Protein AF-A0A543KCE5-F1 (afdb_monomer_lite)

Structure (mmCIF, N/CA/C/O backbone):
data_AF-A0A543KCE5-F1
#
_entry.id   AF-A0A543KCE5-F1
#
loop_
_atom_site.group_PDB
_atom_site.id
_atom_site.type_symbol
_atom_site.label_atom_id
_atom_site.label_alt_id
_atom_site.label_comp_id
_atom_site.label_asym_id
_atom_site.label_entity_id
_atom_site.label_seq_id
_atom_site.pdbx_PDB_ins_code
_atom_site.Cartn_x
_atom_site.Cartn_y
_atom_site.Cartn_z
_atom_site.occupancy
_atom_site.B_iso_or_equiv
_atom_site.auth_seq_id
_atom_site.auth_comp_id
_atom_site.auth_asym_id
_atom_site.auth_atom_id
_atom_site.pdbx_PDB_model_num
ATOM 1 N N . MET A 1 1 ? 20.181 -14.891 -15.793 1.00 48.50 1 MET A N 1
ATOM 2 C CA . MET A 1 1 ? 20.026 -14.851 -14.319 1.00 48.50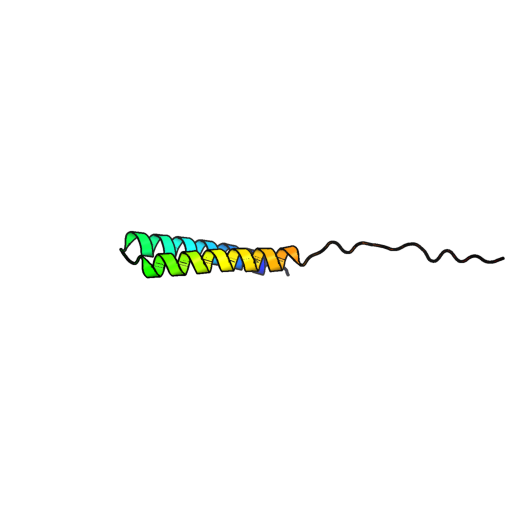 1 MET A CA 1
ATOM 3 C C . MET A 1 1 ? 19.167 -13.643 -13.900 1.00 48.50 1 MET A C 1
ATOM 5 O O . MET A 1 1 ? 19.569 -12.870 -13.047 1.00 48.50 1 MET A O 1
ATOM 9 N N . ILE A 1 2 ? 17.991 -13.457 -14.521 1.00 53.12 2 ILE A N 1
ATOM 10 C CA . ILE A 1 2 ? 17.095 -12.292 -14.304 1.00 53.12 2 ILE A CA 1
ATOM 11 C C . ILE A 1 2 ? 15.866 -12.678 -13.451 1.00 53.12 2 ILE A C 1
ATOM 13 O O . ILE A 1 2 ? 15.238 -11.835 -12.819 1.00 53.12 2 ILE A O 1
ATOM 17 N N . GLU A 1 3 ? 15.576 -13.976 -13.349 1.00 51.69 3 GLU A N 1
ATOM 18 C CA . GLU A 1 3 ? 14.358 -14.513 -12.732 1.00 51.69 3 GLU A CA 1
ATOM 19 C C . GLU A 1 3 ? 14.288 -14.330 -11.210 1.00 51.69 3 GLU A C 1
ATOM 21 O O . GLU A 1 3 ? 13.237 -13.971 -10.688 1.00 51.69 3 GLU A O 1
ATOM 26 N N . GLN A 1 4 ? 15.408 -14.477 -10.488 1.00 54.91 4 GLN A N 1
ATOM 27 C CA . GLN A 1 4 ? 15.418 -14.326 -9.023 1.00 54.91 4 GLN A CA 1
ATOM 28 C C . GLN A 1 4 ? 15.063 -12.905 -8.569 1.00 54.91 4 GLN A C 1
ATOM 30 O O . GLN A 1 4 ? 14.447 -12.730 -7.520 1.00 54.91 4 GLN A O 1
ATOM 35 N N . PHE A 1 5 ? 15.406 -11.894 -9.371 1.00 53.53 5 PHE A N 1
ATOM 36 C CA . PHE A 1 5 ? 15.106 -10.507 -9.039 1.00 53.53 5 PHE A CA 1
ATOM 37 C C . PHE A 1 5 ? 13.625 -10.183 -9.223 1.00 53.53 5 PHE A C 1
ATOM 39 O O . PHE A 1 5 ? 13.083 -9.449 -8.413 1.00 53.53 5 PHE A O 1
ATOM 46 N N . ARG A 1 6 ? 12.923 -10.718 -10.227 1.00 57.25 6 ARG A N 1
ATOM 47 C CA . ARG A 1 6 ? 11.482 -10.426 -10.356 1.00 57.25 6 ARG A CA 1
ATOM 48 C C . ARG A 1 6 ? 10.674 -11.053 -9.218 1.00 57.25 6 ARG A C 1
ATOM 50 O O . ARG A 1 6 ? 9.822 -10.386 -8.638 1.00 57.25 6 ARG A O 1
ATOM 57 N N . VAL A 1 7 ? 11.020 -12.281 -8.826 1.00 60.47 7 VAL A N 1
ATOM 58 C CA . VAL A 1 7 ? 10.380 -12.980 -7.698 1.00 60.47 7 VAL A CA 1
ATOM 59 C C . VAL A 1 7 ? 10.593 -12.231 -6.375 1.00 60.47 7 VAL A C 1
ATOM 61 O O . VAL A 1 7 ? 9.664 -12.132 -5.576 1.00 60.47 7 VAL A O 1
ATOM 64 N N . SER A 1 8 ? 11.774 -11.639 -6.152 1.00 70.38 8 SER A N 1
ATOM 65 C CA . SER A 1 8 ? 12.066 -10.930 -4.898 1.00 70.38 8 SER A CA 1
ATOM 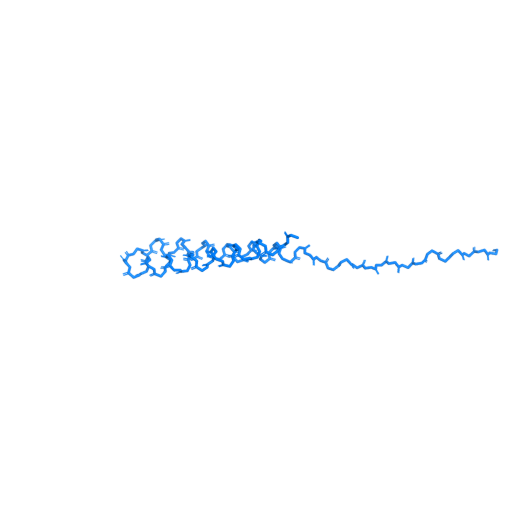66 C C . SER A 1 8 ? 11.252 -9.645 -4.711 1.00 70.38 8 SER A C 1
ATOM 68 O O . SER A 1 8 ? 10.918 -9.299 -3.580 1.00 70.38 8 SER A O 1
ATOM 70 N N . HIS A 1 9 ? 10.932 -8.928 -5.794 1.00 77.69 9 HIS A N 1
ATOM 71 C CA . HIS A 1 9 ? 10.213 -7.651 -5.701 1.00 77.69 9 HIS A CA 1
ATOM 72 C C . HIS A 1 9 ? 8.701 -7.841 -5.539 1.00 77.69 9 HIS A C 1
ATOM 74 O O . HIS A 1 9 ? 8.078 -7.096 -4.786 1.00 77.69 9 HIS A O 1
ATOM 80 N N . VAL A 1 10 ? 8.122 -8.865 -6.180 1.00 85.25 10 VAL A N 1
ATOM 81 C CA . VAL A 1 10 ? 6.712 -9.237 -5.966 1.00 85.25 10 VAL A CA 1
ATOM 82 C C . VAL A 1 10 ? 6.495 -9.650 -4.512 1.00 85.25 10 VAL A C 1
ATOM 84 O O . VAL A 1 10 ? 5.625 -9.097 -3.844 1.00 85.25 10 VAL A O 1
ATOM 87 N N . TRP A 1 11 ? 7.362 -10.521 -3.986 1.00 89.50 11 TRP A N 1
ATOM 88 C CA . TRP A 1 11 ? 7.293 -10.958 -2.591 1.00 89.50 11 TRP A CA 1
ATOM 89 C C . TRP A 1 11 ? 7.416 -9.793 -1.592 1.00 89.50 11 TRP A C 1
ATOM 91 O O . TRP A 1 11 ? 6.706 -9.748 -0.585 1.00 89.50 11 TRP A O 1
ATOM 101 N N . LEU A 1 12 ? 8.292 -8.820 -1.873 1.00 89.56 12 LEU A N 1
ATOM 102 C CA . LEU A 1 12 ? 8.441 -7.624 -1.041 1.00 89.56 12 LEU A CA 1
ATOM 103 C C . LEU A 1 12 ? 7.157 -6.784 -1.016 1.00 89.56 12 LEU A C 1
ATOM 105 O O . LEU A 1 12 ? 6.730 -6.354 0.054 1.00 89.56 12 LEU A O 1
ATOM 109 N N . ILE A 1 13 ? 6.537 -6.555 -2.176 1.00 93.19 13 ILE A N 1
ATOM 110 C CA . ILE A 1 13 ? 5.290 -5.786 -2.271 1.00 93.19 13 ILE A CA 1
ATOM 111 C C . ILE A 1 13 ? 4.161 -6.486 -1.516 1.00 93.19 13 ILE A C 1
ATOM 113 O O . ILE A 1 13 ? 3.466 -5.837 -0.736 1.00 93.19 13 ILE A O 1
ATOM 117 N N . GLU A 1 14 ? 4.000 -7.795 -1.706 1.00 94.38 14 GLU A N 1
ATOM 118 C CA . GLU A 1 14 ? 2.990 -8.587 -0.995 1.00 94.38 14 GLU A CA 1
ATOM 119 C C . GLU A 1 14 ? 3.186 -8.492 0.524 1.00 94.38 14 GLU A C 1
ATOM 121 O O . GLU A 1 14 ? 2.245 -8.178 1.255 1.00 94.38 14 GLU A O 1
ATOM 126 N N . SER A 1 15 ? 4.431 -8.622 0.991 1.00 95.50 15 SER A N 1
ATOM 127 C CA . SER A 1 15 ? 4.775 -8.489 2.413 1.00 95.50 15 SER A CA 1
ATOM 128 C C . SER A 1 15 ? 4.436 -7.099 2.972 1.00 95.50 15 SER A C 1
ATOM 130 O O . SER A 1 15 ? 3.927 -6.972 4.088 1.00 95.50 15 SER A O 1
ATOM 132 N N . LEU A 1 16 ? 4.687 -6.033 2.203 1.00 96.38 16 LEU A N 1
ATOM 133 C CA . LEU A 1 16 ? 4.334 -4.668 2.603 1.00 96.38 16 LEU A CA 1
ATOM 134 C C . LEU A 1 16 ? 2.812 -4.467 2.671 1.00 96.38 16 LEU A C 1
ATOM 136 O O . LEU A 1 16 ? 2.330 -3.791 3.583 1.00 96.38 16 LEU A O 1
ATOM 140 N N . VAL A 1 17 ? 2.052 -5.071 1.754 1.00 97.31 17 VAL A N 1
ATOM 141 C CA . VAL A 1 17 ? 0.579 -5.027 1.748 1.00 97.31 17 VAL A CA 1
ATOM 142 C C . VAL A 1 17 ? -0.006 -5.760 2.957 1.00 97.31 17 VAL A C 1
ATOM 144 O O . VAL A 1 17 ? -0.916 -5.237 3.614 1.00 97.31 17 VAL A O 1
ATOM 147 N N . GLU A 1 18 ? 0.526 -6.934 3.298 1.00 97.88 18 GLU A N 1
ATOM 148 C CA . GLU A 1 18 ? 0.122 -7.674 4.498 1.00 97.88 18 GLU A CA 1
ATOM 149 C C . GLU A 1 18 ? 0.393 -6.860 5.768 1.00 97.88 18 GLU A C 1
ATOM 151 O O . GLU A 1 18 ? -0.502 -6.674 6.600 1.00 97.88 18 GLU A O 1
ATOM 156 N N . LEU A 1 19 ? 1.591 -6.281 5.887 1.00 97.62 19 LEU A N 1
ATOM 157 C CA . LEU A 1 19 ? 1.964 -5.468 7.043 1.00 97.62 19 LEU A CA 1
ATOM 158 C C . LEU A 1 19 ? 1.112 -4.196 7.160 1.00 97.62 19 LEU A C 1
ATOM 160 O O . LEU A 1 19 ? 0.720 -3.801 8.261 1.00 97.62 19 LEU A O 1
ATOM 164 N N . ARG A 1 20 ? 0.774 -3.568 6.029 1.00 98.06 20 ARG A N 1
ATOM 165 C CA . ARG A 1 20 ? -0.122 -2.405 5.975 1.00 98.06 20 ARG A CA 1
ATOM 166 C C . ARG A 1 20 ? -1.520 -2.770 6.450 1.00 98.06 20 ARG A C 1
ATOM 168 O O . ARG A 1 20 ? -2.139 -2.013 7.201 1.00 98.06 20 ARG A O 1
ATOM 175 N N . THR A 1 21 ? -2.010 -3.934 6.035 1.00 97.81 21 THR A N 1
ATOM 176 C CA . THR A 1 21 ? -3.310 -4.466 6.455 1.00 97.81 21 THR A CA 1
ATOM 177 C C . THR A 1 21 ? -3.335 -4.724 7.957 1.00 97.81 21 THR A C 1
ATOM 179 O O . THR A 1 21 ? -4.267 -4.282 8.632 1.00 97.81 21 THR A O 1
ATOM 182 N N . TYR A 1 22 ? -2.285 -5.346 8.497 1.00 98.06 22 TYR A N 1
ATOM 183 C CA . TYR A 1 22 ? -2.121 -5.518 9.939 1.00 98.06 22 TYR A CA 1
ATOM 184 C C . TYR A 1 22 ? -2.130 -4.170 10.671 1.00 98.06 22 TYR A C 1
ATOM 186 O O . TYR A 1 22 ? -2.925 -3.973 11.587 1.00 98.06 22 TYR A O 1
ATOM 194 N N . ALA A 1 23 ? -1.323 -3.201 10.227 1.00 97.88 23 ALA A N 1
ATOM 195 C CA . ALA A 1 23 ? -1.259 -1.878 10.846 1.00 97.88 23 ALA A CA 1
ATOM 196 C C . ALA A 1 23 ? -2.629 -1.173 10.874 1.00 97.88 23 ALA A C 1
ATOM 198 O O . ALA A 1 23 ? -2.997 -0.581 11.890 1.00 97.88 23 ALA A O 1
ATOM 199 N N . ALA A 1 24 ? -3.415 -1.280 9.798 1.00 97.06 24 ALA A N 1
ATOM 200 C CA . ALA A 1 24 ? -4.768 -0.728 9.742 1.00 97.06 24 ALA A CA 1
ATOM 201 C C . ALA A 1 24 ? -5.726 -1.417 10.733 1.00 97.06 24 ALA A C 1
ATOM 203 O O . ALA A 1 24 ? -6.489 -0.738 11.419 1.00 97.06 24 ALA A O 1
ATOM 204 N N . GLN A 1 25 ? -5.666 -2.747 10.846 1.00 97.94 25 GLN A N 1
ATOM 205 C CA . GLN A 1 25 ? -6.514 -3.522 11.761 1.00 97.94 25 GLN A CA 1
ATOM 206 C C . GLN A 1 25 ? -6.119 -3.343 13.234 1.00 97.94 25 GLN A C 1
ATOM 208 O O . GLN A 1 25 ? -6.980 -3.365 14.110 1.00 97.94 25 GLN A O 1
ATOM 213 N N . SER A 1 26 ? -4.833 -3.132 13.515 1.00 97.75 26 SER A N 1
ATOM 214 C CA . SER A 1 26 ? -4.303 -2.927 14.869 1.00 97.75 26 SER A CA 1
ATOM 215 C C . SER A 1 26 ? -4.410 -1.483 15.370 1.00 97.75 26 SER A C 1
ATOM 217 O O . SER A 1 26 ? -3.933 -1.188 16.463 1.00 97.75 26 SER A O 1
ATOM 219 N N . GLY A 1 27 ? -5.011 -0.570 14.598 1.00 97.56 27 GLY A N 1
ATOM 220 C CA . GLY A 1 27 ? -5.151 0.831 15.001 1.00 97.56 27 GLY A CA 1
ATOM 221 C C . GLY A 1 27 ? -3.832 1.611 14.974 1.00 97.56 27 GLY A C 1
ATOM 222 O O . GLY A 1 27 ? -3.633 2.505 15.793 1.00 97.56 27 GLY A O 1
ATOM 223 N N . LEU A 1 28 ? -2.937 1.291 14.032 1.00 98.12 28 LEU A N 1
ATOM 224 C CA . LEU A 1 28 ? -1.656 1.968 13.796 1.00 98.12 28 LEU A CA 1
ATOM 225 C C . LEU A 1 28 ? -1.708 2.799 12.491 1.00 98.12 28 LEU A C 1
ATOM 227 O O . LEU A 1 28 ? -1.036 2.458 11.512 1.00 98.12 28 LEU A O 1
ATOM 231 N N . PRO A 1 29 ? -2.498 3.889 12.432 1.00 94.75 29 PRO A N 1
ATOM 232 C CA . PRO A 1 29 ? -2.782 4.602 11.183 1.00 94.75 29 PRO A CA 1
ATOM 233 C C . PRO A 1 29 ? -1.548 5.274 10.566 1.00 94.75 29 PRO A C 1
ATOM 235 O O . PRO A 1 29 ? -1.391 5.254 9.348 1.00 94.75 29 PRO A O 1
ATOM 238 N N . GLU A 1 30 ? -0.637 5.812 11.383 1.00 97.75 30 GL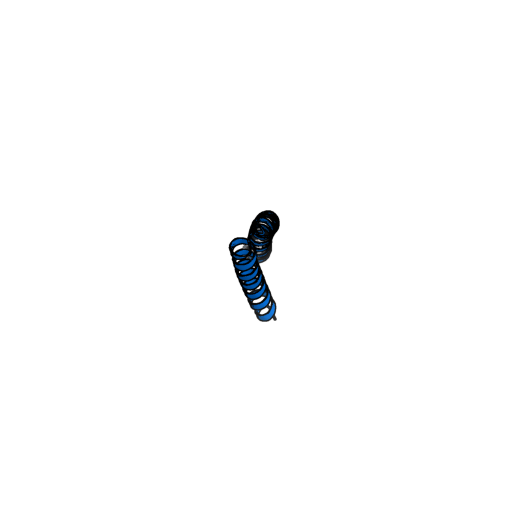U A N 1
ATOM 239 C CA . GLU A 1 30 ? 0.605 6.424 10.884 1.00 97.75 30 GLU A CA 1
ATOM 240 C C . GLU A 1 30 ? 1.535 5.386 10.245 1.00 97.75 30 GLU A C 1
ATOM 242 O O . GLU A 1 30 ? 2.148 5.644 9.211 1.00 97.75 30 GLU A O 1
ATOM 247 N N . LEU A 1 31 ? 1.594 4.174 10.809 1.00 97.38 31 LEU A N 1
ATOM 248 C CA . LEU A 1 31 ? 2.355 3.076 10.217 1.00 97.38 31 LEU A CA 1
ATOM 249 C C . LEU A 1 31 ? 1.732 2.635 8.888 1.00 97.38 31 LEU A C 1
ATOM 251 O O . LEU A 1 31 ? 2.452 2.494 7.903 1.00 97.38 31 LEU A O 1
ATOM 255 N N . ALA A 1 32 ? 0.407 2.472 8.836 1.00 98.06 32 ALA A N 1
ATOM 256 C CA . ALA A 1 32 ? -0.291 2.130 7.598 1.00 98.06 32 ALA A CA 1
ATOM 257 C C . ALA A 1 32 ? -0.037 3.174 6.493 1.00 98.06 32 ALA A C 1
ATOM 259 O O . ALA A 1 32 ? 0.234 2.804 5.353 1.00 98.06 32 ALA A O 1
ATOM 260 N N . LYS A 1 33 ? -0.030 4.467 6.843 1.00 97.50 33 LYS A N 1
ATOM 261 C CA . LYS A 1 33 ? 0.284 5.563 5.917 1.00 97.50 33 LYS A CA 1
ATOM 262 C C . LYS A 1 33 ? 1.725 5.509 5.401 1.00 97.50 33 LYS A C 1
ATOM 264 O O . LYS A 1 33 ? 1.953 5.706 4.209 1.00 97.50 33 LYS A O 1
ATOM 269 N N . HIS A 1 34 ? 2.701 5.241 6.269 1.00 98.00 34 HIS A N 1
ATOM 270 C CA . HIS A 1 34 ? 4.090 5.069 5.833 1.00 98.00 34 HIS A CA 1
ATOM 271 C C . HIS A 1 34 ? 4.253 3.857 4.911 1.00 98.00 34 HIS A C 1
ATOM 273 O O . HIS A 1 34 ? 4.973 3.938 3.916 1.00 98.00 34 HIS A O 1
ATOM 279 N N . LEU A 1 35 ? 3.553 2.761 5.204 1.00 97.94 35 LEU A N 1
ATOM 280 C CA . LEU A 1 35 ? 3.572 1.562 4.369 1.00 97.94 35 LEU A CA 1
ATOM 281 C C . LEU A 1 35 ? 2.912 1.803 3.007 1.00 97.94 35 LEU A C 1
ATOM 283 O O . LEU A 1 35 ? 3.455 1.352 2.004 1.00 97.94 35 LEU A O 1
ATOM 287 N N . ASP A 1 36 ? 1.830 2.585 2.938 1.00 97.50 36 ASP A N 1
ATOM 288 C CA . ASP A 1 36 ? 1.234 3.008 1.661 1.00 97.50 36 ASP A CA 1
ATOM 289 C C . ASP A 1 36 ? 2.253 3.767 0.787 1.00 97.50 36 ASP A C 1
ATOM 291 O O . ASP A 1 36 ? 2.348 3.518 -0.417 1.00 97.50 36 ASP A O 1
ATOM 295 N N . GLY A 1 37 ? 3.064 4.645 1.388 1.00 96.69 37 GLY A N 1
ATOM 296 C CA . GLY A 1 37 ? 4.154 5.332 0.686 1.00 96.69 37 GLY A CA 1
ATOM 297 C C . GLY A 1 37 ? 5.263 4.382 0.214 1.00 96.69 37 GLY A C 1
ATOM 298 O O . GLY A 1 37 ? 5.719 4.483 -0.925 1.00 96.69 37 GLY A O 1
ATOM 299 N N . ALA A 1 38 ? 5.665 3.427 1.056 1.00 95.62 38 ALA A N 1
ATOM 300 C CA . ALA A 1 38 ? 6.682 2.433 0.709 1.00 95.62 38 ALA A CA 1
ATOM 301 C C . ALA A 1 38 ? 6.237 1.519 -0.446 1.00 95.62 38 ALA A C 1
ATOM 303 O O . ALA A 1 38 ? 7.023 1.244 -1.351 1.00 95.62 38 ALA A O 1
ATOM 304 N N . ILE A 1 39 ? 4.967 1.098 -0.456 1.00 95.62 39 ILE A N 1
ATOM 305 C CA . ILE A 1 39 ? 4.386 0.289 -1.536 1.00 95.62 39 ILE A CA 1
ATOM 306 C C . ILE A 1 39 ? 4.421 1.061 -2.860 1.00 95.62 39 ILE A C 1
ATOM 308 O O . ILE A 1 39 ? 4.829 0.503 -3.879 1.00 95.62 39 ILE A O 1
ATOM 312 N N . GLN A 1 40 ? 4.031 2.341 -2.858 1.00 94.25 40 GLN A N 1
ATOM 313 C CA . GLN A 1 40 ? 4.066 3.180 -4.062 1.00 94.25 40 GLN A CA 1
ATOM 314 C C . GLN A 1 40 ? 5.490 3.342 -4.603 1.00 94.25 40 GLN A C 1
ATOM 316 O O . GLN A 1 40 ? 5.706 3.211 -5.809 1.00 94.25 40 GLN A O 1
ATOM 321 N N . LEU A 1 41 ? 6.464 3.576 -3.718 1.00 92.81 41 LEU A N 1
ATOM 322 C CA . LEU A 1 41 ? 7.867 3.696 -4.109 1.00 92.81 41 LEU A CA 1
ATOM 323 C C . LEU A 1 41 ? 8.397 2.389 -4.713 1.00 92.81 41 LEU A C 1
ATOM 325 O O . LEU A 1 41 ? 9.014 2.421 -5.774 1.00 92.81 41 LEU A O 1
ATOM 329 N N . ALA A 1 42 ? 8.088 1.243 -4.100 1.00 90.19 42 ALA A N 1
ATOM 33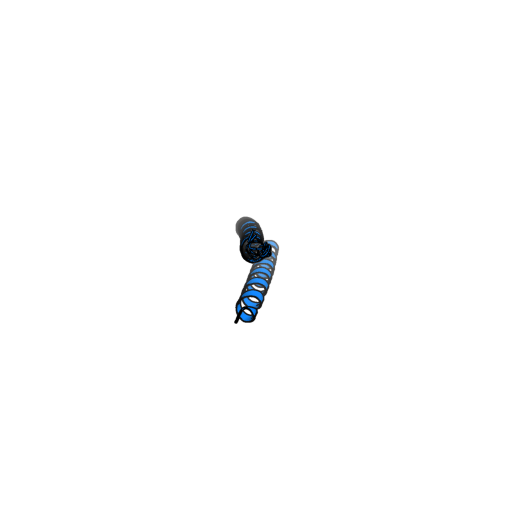0 C CA . ALA A 1 42 ? 8.499 -0.061 -4.615 1.00 90.19 42 ALA A CA 1
ATOM 331 C C . ALA A 1 42 ? 7.962 -0.319 -6.038 1.00 90.19 42 ALA A C 1
ATOM 333 O O . ALA A 1 42 ? 8.703 -0.781 -6.904 1.00 90.19 42 ALA A O 1
ATOM 334 N N . HIS A 1 43 ? 6.703 0.037 -6.320 1.00 90.06 43 HIS A N 1
ATOM 335 C CA . HIS A 1 43 ? 6.138 -0.079 -7.672 1.00 90.06 43 HIS A CA 1
ATOM 336 C C . HIS A 1 43 ? 6.838 0.844 -8.679 1.00 90.06 43 HIS A C 1
ATOM 338 O O . HIS A 1 43 ? 7.090 0.436 -9.818 1.00 90.06 43 HIS A O 1
ATOM 344 N N . LEU A 1 44 ? 7.169 2.076 -8.271 1.00 89.75 44 LEU A N 1
ATOM 345 C CA . LEU A 1 44 ? 7.897 3.028 -9.111 1.00 89.75 44 LEU A CA 1
ATOM 346 C C . LEU A 1 44 ? 9.294 2.497 -9.462 1.00 89.75 44 LEU A C 1
ATOM 348 O O . LEU A 1 44 ? 9.682 2.526 -10.628 1.00 89.75 44 LEU A O 1
ATOM 352 N N . GLU A 1 45 ? 10.032 1.988 -8.475 1.00 87.38 45 GLU A N 1
ATOM 353 C CA . GLU A 1 45 ? 11.384 1.452 -8.665 1.00 87.38 45 GLU A CA 1
ATOM 354 C C . GLU A 1 45 ? 11.401 0.240 -9.601 1.00 87.38 45 GLU A C 1
ATOM 356 O O . GLU A 1 45 ? 12.259 0.160 -10.482 1.00 87.38 45 GLU A O 1
ATOM 361 N N . ILE A 1 46 ? 10.428 -0.669 -9.471 1.00 85.50 46 ILE A N 1
ATOM 362 C CA . ILE A 1 46 ? 10.278 -1.807 -10.390 1.00 85.50 46 ILE A CA 1
ATOM 363 C C . ILE A 1 46 ? 9.988 -1.306 -11.802 1.00 85.50 46 ILE A C 1
ATOM 365 O O . ILE A 1 46 ? 10.676 -1.699 -12.739 1.00 85.50 46 ILE A O 1
ATOM 369 N N . THR A 1 47 ? 9.029 -0.388 -11.950 1.00 83.88 47 THR A N 1
ATOM 370 C CA . THR A 1 47 ? 8.653 0.164 -13.261 1.00 83.88 47 THR A CA 1
ATOM 371 C C . THR A 1 47 ? 9.834 0.870 -13.928 1.00 83.88 47 THR A C 1
ATOM 373 O O . THR A 1 47 ? 10.064 0.691 -15.121 1.00 83.88 47 THR A O 1
ATOM 376 N N . LEU A 1 48 ? 10.623 1.637 -13.170 1.00 83.69 48 LEU A N 1
ATOM 377 C CA . LEU A 1 48 ? 11.816 2.318 -13.677 1.00 83.69 48 LEU A CA 1
ATOM 378 C C . LEU A 1 48 ? 12.898 1.320 -14.108 1.00 83.69 48 LEU A C 1
ATOM 380 O O . LEU A 1 48 ? 13.561 1.518 -15.126 1.00 83.69 48 LEU A O 1
ATOM 384 N N . ARG A 1 49 ? 13.073 0.239 -13.344 1.00 77.94 49 ARG A N 1
ATOM 385 C CA . ARG A 1 49 ? 14.075 -0.793 -13.623 1.00 77.94 49 ARG A CA 1
ATOM 386 C C . ARG A 1 49 ? 13.687 -1.683 -14.803 1.00 77.94 49 ARG A C 1
ATOM 388 O O . ARG A 1 49 ? 14.566 -2.087 -15.556 1.00 77.94 49 ARG A O 1
ATOM 395 N N . GLU A 1 50 ? 12.399 -1.967 -14.976 1.00 74.06 50 GLU A N 1
ATOM 396 C CA . GLU A 1 50 ? 11.865 -2.761 -16.090 1.00 74.06 50 GLU A CA 1
ATOM 397 C C . GLU A 1 50 ? 11.678 -1.925 -17.369 1.00 74.06 50 GLU A C 1
ATOM 399 O O . GLU A 1 50 ? 11.877 -2.436 -18.467 1.00 74.06 50 GLU A O 1
ATOM 404 N N . GLY A 1 51 ? 11.370 -0.630 -17.249 1.00 63.19 51 GLY A N 1
ATOM 405 C CA . GLY A 1 51 ? 11.243 0.304 -18.375 1.00 63.19 51 GLY A CA 1
ATOM 406 C C . GLY A 1 51 ? 12.575 0.810 -18.948 1.00 63.19 51 GLY A C 1
ATOM 407 O O . GLY A 1 51 ? 12.583 1.442 -20.002 1.00 63.19 51 GLY A O 1
ATOM 408 N N . GLY A 1 52 ? 13.701 0.534 -18.280 1.00 53.38 52 GLY A N 1
ATOM 409 C CA . GLY A 1 52 ? 15.053 0.854 -18.758 1.00 53.38 52 GLY A CA 1
ATOM 410 C C . GLY A 1 52 ? 15.577 -0.077 -19.858 1.00 53.38 52 GLY A C 1
ATOM 411 O O . GLY A 1 52 ? 16.610 0.209 -20.461 1.00 53.38 52 GLY A O 1
ATOM 412 N N . GLU A 1 53 ? 14.869 -1.167 -20.158 1.00 49.56 53 GLU A N 1
ATOM 413 C CA . GLU A 1 53 ? 15.146 -2.035 -21.304 1.00 49.56 53 GLU A CA 1
ATOM 414 C C . GLU A 1 53 ? 14.465 -1.445 -22.551 1.00 49.56 53 GLU A C 1
ATOM 416 O O . GLU A 1 53 ? 13.488 -1.969 -23.083 1.00 49.56 53 GLU A O 1
ATOM 421 N N . ALA A 1 54 ? 14.945 -0.280 -22.995 1.00 47.62 54 ALA A N 1
ATOM 422 C CA . ALA A 1 54 ? 14.540 0.267 -24.283 1.00 47.62 54 ALA A CA 1
ATOM 423 C C . ALA A 1 54 ? 14.920 -0.743 -25.383 1.00 47.62 54 ALA A C 1
ATOM 425 O O . ALA A 1 54 ? 16.047 -1.251 -25.368 1.00 47.62 54 ALA A O 1
ATOM 426 N N . PRO A 1 55 ? 14.030 -1.042 -26.349 1.00 44.59 55 PRO A N 1
ATOM 427 C CA . PRO A 1 55 ? 14.390 -1.885 -27.473 1.00 44.59 55 PRO A CA 1
ATOM 428 C C . PRO A 1 55 ? 15.559 -1.211 -28.182 1.00 44.59 55 PRO A C 1
ATOM 430 O O . PRO A 1 55 ? 15.445 -0.074 -28.639 1.00 44.59 55 PRO A O 1
ATOM 433 N N . ILE A 1 56 ? 16.693 -1.907 -28.242 1.00 55.41 56 ILE A N 1
ATOM 434 C CA . ILE A 1 56 ? 17.781 -1.584 -29.155 1.00 55.41 56 ILE A CA 1
ATOM 435 C C . ILE A 1 56 ? 17.172 -1.403 -30.544 1.00 55.41 56 ILE A C 1
ATOM 437 O O . ILE A 1 56 ? 16.831 -2.367 -31.230 1.00 55.41 56 ILE A O 1
ATOM 441 N N . ALA A 1 57 ? 16.987 -0.148 -30.944 1.00 54.09 57 ALA A N 1
ATOM 442 C CA . ALA A 1 57 ? 16.704 0.191 -32.318 1.00 54.09 57 ALA A CA 1
ATOM 443 C C . ALA A 1 57 ? 17.909 -0.311 -33.117 1.00 54.09 57 ALA A C 1
ATOM 445 O O . ALA A 1 57 ? 18.970 0.314 -33.119 1.00 54.09 57 ALA A O 1
ATOM 446 N N . SER A 1 58 ? 17.761 -1.488 -33.730 1.00 53.44 58 SER A N 1
ATOM 447 C CA . SER A 1 58 ? 18.649 -1.987 -34.772 1.00 53.44 58 SER A CA 1
ATOM 448 C C . SER A 1 58 ? 18.532 -1.052 -35.967 1.00 53.44 58 SER A C 1
ATOM 450 O O . SER A 1 58 ? 17.884 -1.367 -36.957 1.00 53.44 58 SER A O 1
ATOM 452 N N . ASN A 1 59 ? 19.158 0.116 -35.875 1.00 54.47 59 ASN A N 1
ATOM 453 C CA . ASN A 1 59 ? 19.515 0.896 -37.044 1.00 54.47 59 ASN A CA 1
ATOM 454 C C . ASN A 1 59 ? 20.884 0.407 -37.506 1.00 54.47 59 ASN A C 1
ATOM 456 O O . ASN A 1 59 ? 21.896 1.081 -37.341 1.00 54.47 59 ASN A O 1
ATOM 460 N N . GLY A 1 60 ? 20.898 -0.794 -38.078 1.00 54.91 60 GLY A N 1
ATOM 461 C CA . GLY A 1 60 ? 21.818 -1.056 -39.168 1.00 54.91 60 GLY A CA 1
ATOM 462 C C . GLY A 1 60 ? 21.137 -0.590 -40.450 1.00 54.91 60 GLY A C 1
ATOM 463 O O . GLY A 1 60 ? 20.124 -1.169 -40.836 1.00 54.91 60 GLY A O 1
ATOM 464 N N . PRO A 1 61 ? 21.674 0.433 -41.119 1.00 51.56 61 PRO A N 1
ATOM 465 C CA . PRO A 1 61 ? 21.741 0.375 -42.559 1.00 51.56 61 PRO A CA 1
ATOM 466 C C . PRO A 1 61 ? 23.207 0.206 -42.941 1.00 51.56 61 PRO A C 1
ATOM 468 O O . PRO A 1 61 ? 24.040 1.087 -42.731 1.00 51.56 61 PRO A O 1
ATOM 471 N N . ASP A 1 62 ? 23.476 -1.007 -43.416 1.00 56.44 6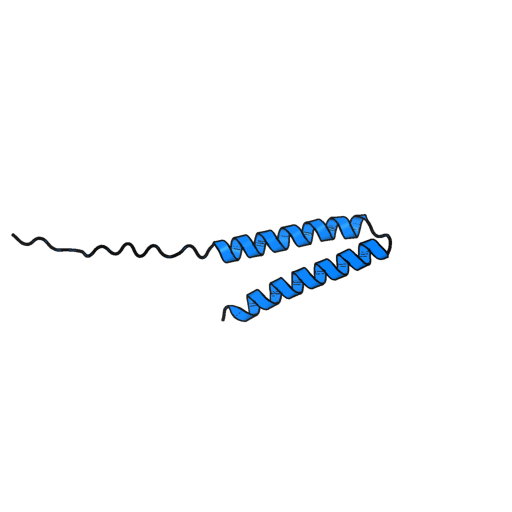2 ASP A N 1
ATOM 472 C CA . ASP A 1 62 ? 24.380 -1.342 -44.509 1.00 56.44 62 ASP A CA 1
ATOM 473 C C . ASP A 1 62 ? 25.232 -0.185 -45.045 1.00 56.44 62 ASP A C 1
ATOM 475 O O . ASP A 1 62 ? 24.747 0.764 -45.666 1.00 56.44 62 ASP A O 1
ATOM 479 N N . VAL A 1 63 ? 26.540 -0.326 -44.853 1.00 60.81 63 VAL A N 1
ATO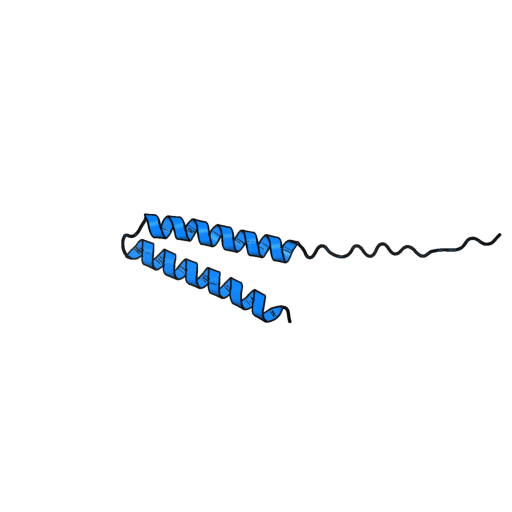M 480 C CA . VAL A 1 63 ? 27.559 0.437 -45.564 1.00 60.81 63 VAL A CA 1
ATOM 481 C C . VAL A 1 63 ? 27.572 -0.075 -47.006 1.00 60.81 63 VAL A C 1
ATOM 483 O O . VAL A 1 63 ? 28.355 -0.953 -47.357 1.00 60.81 63 VAL A O 1
ATOM 486 N N . ALA A 1 64 ? 26.680 0.444 -47.848 1.00 57.25 64 ALA A N 1
ATOM 487 C CA . ALA A 1 64 ? 26.747 0.217 -49.285 1.00 57.25 64 ALA A CA 1
ATOM 488 C C . ALA A 1 64 ? 27.818 1.143 -49.875 1.00 57.25 64 ALA A C 1
ATOM 490 O O . ALA A 1 64 ? 27.584 2.330 -50.114 1.00 57.25 64 ALA A O 1
ATOM 491 N N . GLY A 1 65 ? 29.018 0.590 -50.063 1.00 55.94 65 GLY A N 1
ATOM 492 C CA . GLY A 1 65 ? 30.059 1.196 -50.882 1.00 55.94 65 GLY A CA 1
ATOM 493 C C . GLY A 1 65 ? 29.513 1.548 -52.266 1.00 55.94 65 GLY A C 1
ATOM 494 O O . GLY A 1 65 ? 28.828 0.748 -52.898 1.00 55.94 65 GLY A O 1
ATOM 495 N N . SER A 1 66 ? 29.791 2.769 -52.712 1.00 61.16 66 SER A N 1
ATOM 496 C CA . SER A 1 66 ? 29.671 3.156 -54.114 1.00 61.16 66 SER A CA 1
ATOM 497 C C . SER A 1 66 ? 31.089 3.304 -54.652 1.00 61.16 66 SER A C 1
ATOM 499 O O . SER A 1 66 ? 31.741 4.318 -54.413 1.00 61.16 66 SER A O 1
ATOM 501 N N . ASP A 1 67 ? 31.568 2.240 -55.290 1.00 61.91 67 ASP A N 1
ATOM 502 C CA . ASP A 1 67 ? 32.578 2.299 -56.345 1.00 61.91 67 ASP A CA 1
ATOM 503 C C . ASP A 1 67 ? 31.876 2.809 -57.618 1.00 61.91 67 ASP A C 1
ATOM 505 O O . ASP A 1 67 ? 30.964 2.133 -58.098 1.00 61.91 67 ASP A O 1
ATOM 509 N N . ASP A 1 68 ? 32.250 3.998 -58.105 1.00 59.50 68 ASP A N 1
ATOM 510 C CA . ASP A 1 68 ? 32.595 4.292 -59.518 1.00 59.50 68 ASP A CA 1
ATOM 511 C C . ASP A 1 68 ? 33.279 5.672 -59.621 1.00 59.50 68 ASP A C 1
ATOM 513 O O . ASP A 1 68 ? 32.705 6.670 -59.117 1.00 59.50 68 ASP A O 1
#

Radius of gyration: 22.26 Å; chains: 1; bounding box: 39×21×74 Å

pLDDT: mean 78.76, std 19.19, range [44.59, 98.12]

Sequence (68 aa):
MIEQFRVSHVWLIESLVELRTYAAQSGLPELAKHLDGAIQLAHLEITLREGGEAPIASNGPDVAGSDD

Secondary structure (DSSP, 8-state):
--HHHHHHHHHHHHHHHHHHHHHHHTT-HHHHHHHHHHHHHHHHHHHHHHHT----------------

Foldseek 3Di:
DCVVVVVVLVVVLVVLVVVLVVCVVVVNVVSNVVSVVVSVVSVVVVCVVVVVPDPPPPPDDDPDDDDD

Organism: NCBI:txid393481